Protein AF-A0A2V8P0B8-F1 (afdb_monomer_lite)

Secondary structure (DSSP, 8-state):
---TTHHHHHHHHHHHHHHHHHHHHHTS-GGGHHHHHHHHHHHHHHHHHHHHHHHHHHHHHHHHHHHHHHH--

Foldseek 3Di:
DDPPPPPVVCVVLQVVQQVQQQVQLVVDDPVCSVVSSVLSSVLSVQCVPPNDVRSVVSVVVVVVVVCCVVPVD

Sequence (73 aa):
MFPVFFPVSVLPKALSVVLSSLLFAMVHNIYSFTAAFFGGILLGFIYMKSGIESAIAAHFCANFLFYSASYLS

pLDDT: mean 90.34, std 13.69, range [43.53, 98.19]

Radius of gyration: 15.56 Å; chains: 1; bounding box: 31×31×52 Å

Structure (mmCIF, N/CA/C/O backbone):
data_AF-A0A2V8P0B8-F1
#
_entry.id   AF-A0A2V8P0B8-F1
#
loop_
_atom_site.group_PDB
_atom_site.id
_atom_site.type_symbol
_atom_site.label_atom_id
_atom_site.label_alt_id
_atom_site.label_comp_id
_atom_site.label_asym_id
_atom_site.label_entity_id
_atom_site.label_seq_id
_atom_site.pdbx_PDB_ins_code
_atom_site.Cartn_x
_atom_site.Cartn_y
_atom_site.Cartn_z
_atom_site.occupancy
_atom_site.B_iso_or_equiv
_atom_site.auth_seq_id
_atom_site.auth_comp_id
_atom_site.auth_asym_id
_atom_site.auth_atom_id
_atom_site.pdbx_PDB_model_num
ATOM 1 N N . MET A 1 1 ? -18.211 22.163 27.483 1.00 44.91 1 MET A N 1
ATOM 2 C CA . MET A 1 1 ? -17.287 21.010 27.447 1.00 44.91 1 MET A CA 1
ATOM 3 C C . MET A 1 1 ? -17.068 20.642 25.986 1.00 44.91 1 MET A C 1
ATOM 5 O O . MET A 1 1 ? -17.913 19.987 25.397 1.00 44.91 1 MET A O 1
ATOM 9 N N . PHE A 1 2 ? -16.024 21.195 25.362 1.00 43.53 2 PHE A N 1
ATOM 10 C CA . PHE A 1 2 ? -15.693 20.938 23.954 1.00 43.53 2 PHE A CA 1
ATOM 11 C C . PHE A 1 2 ? -14.990 19.574 23.830 1.00 43.53 2 PHE A C 1
ATOM 13 O O . PHE A 1 2 ? -14.166 19.255 24.691 1.00 43.53 2 PHE A O 1
ATOM 20 N N . PRO A 1 3 ? -15.281 18.747 22.811 1.00 53.22 3 PRO A N 1
ATOM 21 C CA . PRO A 1 3 ? -14.703 17.415 22.713 1.00 53.22 3 PRO A CA 1
ATOM 22 C C . PRO A 1 3 ? -13.281 17.501 22.143 1.00 53.22 3 PRO A C 1
ATOM 24 O O . PRO A 1 3 ? -13.073 17.493 20.935 1.00 53.22 3 PRO A O 1
ATOM 27 N N . VAL A 1 4 ? -12.281 17.547 23.022 1.00 54.88 4 VAL A N 1
ATOM 28 C CA . VAL A 1 4 ? -10.846 17.510 22.658 1.00 54.88 4 VAL A CA 1
ATOM 29 C C . VAL A 1 4 ? -10.399 16.101 22.194 1.00 54.88 4 VAL A C 1
ATOM 31 O O . VAL A 1 4 ? -9.278 15.902 21.742 1.00 54.88 4 VAL A O 1
ATOM 34 N N . PHE A 1 5 ? -11.284 15.100 22.238 1.00 56.66 5 PHE A N 1
ATOM 35 C CA . PHE A 1 5 ? -10.945 13.683 22.037 1.00 56.66 5 PHE A CA 1
ATOM 36 C C . PHE A 1 5 ? -10.890 13.197 20.575 1.00 56.66 5 PHE A C 1
ATOM 38 O O . PHE A 1 5 ? -10.364 12.113 20.315 1.00 56.66 5 PHE A O 1
ATOM 45 N N . PHE A 1 6 ? -11.399 13.962 19.604 1.00 53.88 6 PHE A N 1
ATOM 46 C CA . PHE A 1 6 ? -11.512 13.488 18.216 1.00 53.88 6 PHE A CA 1
ATOM 47 C C . PHE A 1 6 ? -10.169 13.202 17.506 1.00 53.88 6 PHE A C 1
ATOM 49 O O . PHE A 1 6 ? -10.038 12.104 16.964 1.00 53.88 6 PHE A O 1
ATOM 56 N N . PRO A 1 7 ? -9.141 14.078 17.526 1.00 61.34 7 PRO A N 1
ATOM 57 C CA . PRO A 1 7 ? -7.904 13.819 16.778 1.00 61.34 7 PRO A CA 1
ATOM 58 C C . PRO A 1 7 ? -7.031 12.718 17.403 1.00 61.34 7 PRO A C 1
ATOM 60 O O . PRO A 1 7 ? -6.403 11.943 16.683 1.00 61.34 7 PRO A O 1
ATOM 63 N N . VAL A 1 8 ? -7.028 12.593 18.735 1.00 73.88 8 VAL A N 1
ATOM 64 C CA . VAL A 1 8 ? -6.177 11.621 19.449 1.00 73.88 8 VAL A CA 1
ATOM 65 C C . VAL A 1 8 ? -6.609 10.182 19.164 1.00 73.88 8 VAL A C 1
ATOM 67 O O . VAL A 1 8 ? -5.766 9.302 19.034 1.00 73.88 8 VAL A O 1
ATOM 70 N N . SER A 1 9 ? -7.911 9.938 19.001 1.00 82.56 9 SER A N 1
ATOM 71 C CA . SER A 1 9 ? -8.433 8.5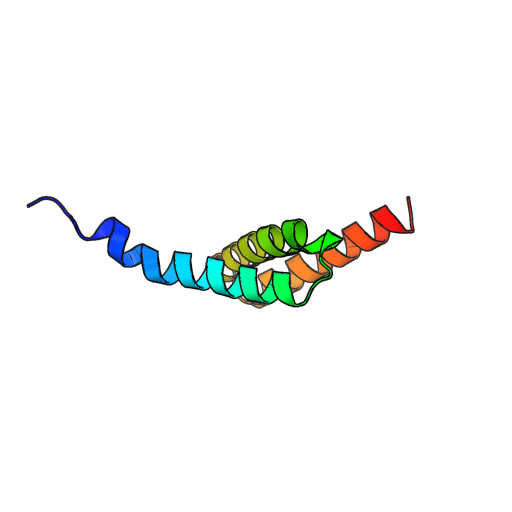92 18.722 1.00 82.56 9 SER A CA 1
ATOM 72 C C . SER A 1 9 ? -8.092 8.067 17.318 1.00 82.56 9 SER A C 1
ATOM 74 O O . SER A 1 9 ? -8.034 6.855 17.104 1.00 82.56 9 SER A O 1
ATOM 76 N N . VAL A 1 10 ? -7.844 8.965 16.358 1.00 87.00 10 VAL A N 1
ATOM 77 C CA . VAL A 1 10 ? -7.533 8.616 14.961 1.00 87.00 10 VAL A CA 1
ATOM 78 C C . VAL A 1 10 ? -6.029 8.435 14.753 1.00 87.00 10 VAL A C 1
ATOM 80 O O . VAL A 1 10 ? -5.623 7.632 13.911 1.00 87.00 10 VAL A O 1
ATOM 83 N N . LEU A 1 11 ? -5.206 9.124 15.550 1.00 89.44 11 LEU A N 1
ATOM 84 C CA . LEU A 1 11 ? -3.750 9.129 15.418 1.00 89.44 11 LEU A CA 1
ATOM 85 C C . LEU A 1 11 ? -3.123 7.717 15.374 1.00 89.44 11 LEU A C 1
ATOM 87 O O . LEU A 1 11 ? -2.333 7.481 14.461 1.00 89.44 11 LEU A O 1
ATOM 91 N N . PRO A 1 12 ? -3.488 6.743 16.239 1.00 93.31 12 PRO A N 1
ATOM 92 C CA . PRO A 1 12 ? -2.902 5.402 16.180 1.00 93.31 12 PRO A CA 1
ATOM 93 C C . PRO A 1 12 ? -3.213 4.661 14.876 1.00 93.31 12 PRO A C 1
ATOM 95 O O . PRO A 1 12 ? -2.353 3.963 14.345 1.00 93.31 12 PRO A O 1
ATOM 98 N N . LYS A 1 13 ? -4.429 4.834 14.338 1.00 92.38 13 LYS A N 1
ATOM 99 C CA . LYS A 1 13 ? -4.848 4.204 13.075 1.00 92.38 13 LYS A CA 1
ATOM 100 C C . LYS A 1 13 ? -4.163 4.849 11.876 1.00 92.38 13 LYS A C 1
ATOM 102 O O . LYS A 1 13 ? -3.715 4.153 10.976 1.00 92.38 13 LYS A O 1
ATOM 107 N N . ALA A 1 14 ? -4.063 6.177 11.865 1.00 93.50 14 ALA A N 1
ATOM 108 C CA . ALA A 1 14 ? -3.341 6.879 10.811 1.00 93.50 14 ALA A CA 1
ATOM 109 C C . ALA A 1 14 ? -1.857 6.482 10.811 1.00 93.50 14 ALA A C 1
ATOM 111 O O . ALA A 1 14 ? -1.299 6.163 9.763 1.00 93.50 14 ALA A O 1
ATOM 112 N N . LEU A 1 15 ? -1.233 6.428 11.992 1.00 96.00 15 LEU A N 1
ATOM 113 C CA . LEU A 1 15 ? 0.171 6.062 12.127 1.00 96.00 15 LEU A CA 1
ATOM 114 C C . LEU A 1 15 ? 0.431 4.603 11.731 1.00 96.00 15 LEU A C 1
ATOM 116 O O . LEU A 1 15 ? 1.429 4.337 11.068 1.00 96.00 15 LEU A O 1
ATOM 120 N N . SER A 1 16 ? -0.460 3.663 12.068 1.00 96.56 16 SER A N 1
ATOM 121 C CA . SER A 1 16 ? -0.299 2.265 11.646 1.00 96.56 16 SER A CA 1
ATOM 122 C C . SER A 1 16 ? -0.358 2.111 10.123 1.00 96.56 16 SER A C 1
ATOM 124 O O . SER A 1 16 ? 0.441 1.362 9.557 1.00 96.56 16 SER A O 1
ATOM 126 N N . VAL A 1 17 ? -1.232 2.861 9.442 1.00 97.56 17 VAL A N 1
ATOM 127 C CA . VAL A 1 17 ? -1.280 2.897 7.971 1.00 97.56 17 VAL A CA 1
ATOM 128 C C . VAL A 1 17 ? 0.000 3.503 7.403 1.00 97.56 17 VAL A C 1
ATOM 130 O O . VAL A 1 17 ? 0.606 2.912 6.514 1.00 97.56 17 VAL A O 1
ATOM 133 N N . VAL A 1 18 ? 0.468 4.634 7.934 1.00 98.00 18 VAL A N 1
ATOM 134 C CA . VAL A 1 18 ? 1.697 5.284 7.446 1.00 98.00 18 VAL A CA 1
ATOM 135 C C . VAL A 1 18 ? 2.921 4.383 7.634 1.00 98.00 18 VAL A C 1
ATOM 137 O O . VAL A 1 18 ? 3.693 4.205 6.694 1.00 98.00 18 VAL A O 1
ATOM 140 N N . LEU A 1 19 ? 3.089 3.774 8.810 1.00 98.19 19 LEU A N 1
ATOM 141 C CA . LEU A 1 19 ? 4.238 2.912 9.107 1.00 98.19 19 LEU A CA 1
ATOM 142 C C . LEU A 1 19 ? 4.219 1.613 8.292 1.00 98.19 19 LEU A C 1
ATOM 144 O O . LEU A 1 19 ? 5.259 1.203 7.781 1.00 98.19 19 LEU A O 1
ATOM 148 N N . SER A 1 20 ? 3.052 0.984 8.123 1.00 97.44 20 SER A N 1
ATOM 149 C CA . SER A 1 20 ? 2.931 -0.205 7.265 1.00 97.44 20 SER A CA 1
ATOM 150 C C . SER A 1 20 ? 3.184 0.123 5.791 1.00 97.44 20 SER A C 1
ATOM 152 O O . SER A 1 20 ? 3.865 -0.638 5.106 1.00 97.44 20 SER A O 1
ATOM 154 N N . SER A 1 21 ? 2.734 1.289 5.320 1.00 98.06 21 SER A N 1
ATOM 155 C CA . SER A 1 21 ? 3.004 1.772 3.959 1.00 98.06 21 SER A CA 1
ATOM 156 C C . SER A 1 21 ? 4.484 2.078 3.738 1.00 98.06 21 SER A C 1
ATOM 158 O O . SER A 1 21 ? 5.024 1.785 2.673 1.00 98.06 21 SER A O 1
ATOM 160 N N . LEU A 1 22 ? 5.161 2.624 4.754 1.00 98.00 22 LEU A N 1
ATOM 161 C CA . LEU A 1 22 ? 6.602 2.855 4.721 1.00 98.00 22 LEU A CA 1
ATOM 162 C C . LEU A 1 22 ? 7.370 1.531 4.642 1.00 98.00 22 LEU A C 1
ATOM 164 O O . LEU A 1 22 ? 8.267 1.398 3.813 1.00 98.00 22 LEU A O 1
ATOM 168 N N . LEU A 1 23 ? 6.987 0.537 5.451 1.00 97.56 23 LEU A N 1
ATOM 169 C CA . LEU A 1 23 ? 7.580 -0.801 5.398 1.00 97.56 23 LEU A CA 1
ATOM 170 C C . LEU A 1 23 ? 7.383 -1.448 4.023 1.00 97.56 23 LEU A C 1
ATOM 172 O O . LEU A 1 23 ? 8.333 -1.977 3.454 1.00 97.56 23 LEU A O 1
ATOM 176 N N . PHE A 1 24 ? 6.177 -1.350 3.466 1.00 96.62 24 PHE A N 1
ATOM 177 C CA . PHE A 1 24 ? 5.873 -1.857 2.131 1.00 96.62 24 PHE A CA 1
ATOM 178 C C . PHE A 1 24 ? 6.726 -1.175 1.048 1.00 96.62 24 PHE A C 1
ATOM 180 O O . PHE A 1 24 ? 7.283 -1.854 0.183 1.00 96.62 24 PHE A O 1
ATOM 187 N N . ALA A 1 25 ? 6.908 0.145 1.127 1.00 97.50 25 ALA A N 1
ATOM 188 C CA . ALA A 1 25 ? 7.745 0.897 0.194 1.00 97.50 25 ALA A CA 1
ATOM 189 C C . ALA A 1 25 ? 9.237 0.542 0.293 1.00 97.50 25 ALA A C 1
ATOM 191 O O . ALA A 1 25 ? 9.903 0.459 -0.735 1.00 97.50 25 ALA A O 1
ATOM 192 N N . MET A 1 26 ? 9.756 0.280 1.499 1.00 97.38 26 MET A N 1
ATOM 193 C CA . MET A 1 26 ? 11.162 -0.103 1.713 1.00 97.38 26 MET A CA 1
ATOM 194 C C . MET A 1 26 ? 11.535 -1.460 1.099 1.00 97.38 26 MET A C 1
ATOM 196 O O . MET A 1 26 ? 12.706 -1.695 0.820 1.00 97.38 26 MET A O 1
ATOM 200 N N . VAL A 1 27 ? 10.562 -2.351 0.886 1.00 96.38 27 VAL A N 1
ATOM 201 C CA . VAL A 1 27 ? 10.783 -3.649 0.218 1.00 96.38 27 VAL A CA 1
ATOM 202 C C . VAL A 1 27 ? 10.840 -3.502 -1.312 1.00 96.38 27 VAL A C 1
ATOM 204 O O . VAL A 1 27 ? 11.304 -4.403 -2.008 1.00 96.38 27 VAL A O 1
ATOM 207 N N . HIS A 1 28 ? 10.408 -2.360 -1.852 1.00 93.56 28 HIS A N 1
ATOM 208 C CA . HIS A 1 28 ? 10.476 -2.059 -3.280 1.00 93.56 28 HIS A CA 1
ATOM 209 C C . HIS A 1 28 ? 11.776 -1.328 -3.646 1.00 93.56 28 HIS A C 1
ATOM 211 O O . HIS A 1 28 ? 12.463 -0.756 -2.803 1.00 93.56 28 HIS A O 1
ATOM 217 N N . ASN A 1 29 ? 12.118 -1.326 -4.938 1.00 90.88 29 ASN A N 1
ATOM 218 C CA . ASN A 1 29 ? 13.260 -0.565 -5.445 1.00 90.88 29 ASN A CA 1
ATOM 219 C C . ASN A 1 29 ? 13.019 0.953 -5.286 1.00 90.88 29 ASN A C 1
ATOM 221 O O . ASN A 1 29 ? 11.875 1.409 -5.311 1.00 90.88 29 ASN A O 1
ATOM 225 N N . ILE A 1 30 ? 14.094 1.741 -5.194 1.00 90.94 30 ILE A N 1
ATOM 226 C CA . ILE A 1 30 ? 14.082 3.204 -5.016 1.00 90.94 30 ILE A CA 1
ATOM 227 C C . ILE A 1 30 ? 13.186 3.887 -6.057 1.00 90.94 30 ILE A C 1
ATOM 229 O O . ILE A 1 30 ? 12.401 4.767 -5.713 1.00 90.94 30 ILE A O 1
ATOM 233 N N . TYR A 1 31 ? 13.240 3.439 -7.314 1.00 89.94 31 TYR A N 1
ATOM 234 C CA . TYR A 1 31 ? 12.418 3.992 -8.398 1.00 89.94 31 TYR A CA 1
ATOM 235 C C . TYR A 1 31 ? 10.909 3.782 -8.197 1.00 89.94 31 TYR A C 1
ATOM 237 O O . TYR A 1 31 ? 10.107 4.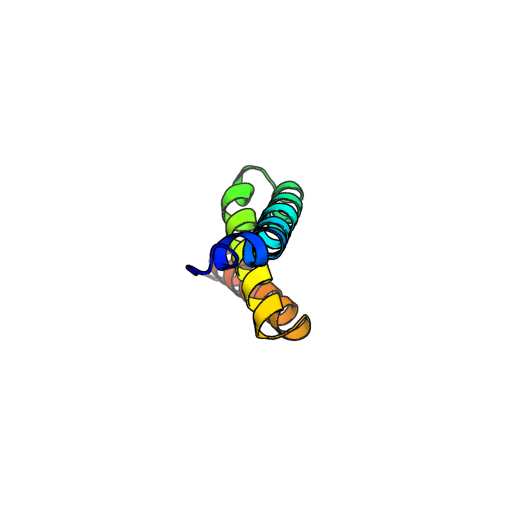579 -8.677 1.00 89.94 31 TYR A O 1
ATOM 245 N N . SER A 1 32 ? 10.520 2.742 -7.459 1.00 90.38 32 SER A N 1
ATOM 246 C CA . SER A 1 32 ? 9.124 2.394 -7.183 1.00 90.38 32 SER A CA 1
ATOM 247 C C . SER A 1 32 ? 8.674 2.823 -5.786 1.00 90.38 32 SER A C 1
ATOM 249 O O . SER A 1 32 ? 7.508 2.631 -5.452 1.00 90.38 32 SER A O 1
ATOM 251 N N . PHE A 1 33 ? 9.560 3.413 -4.974 1.00 95.06 33 PHE A N 1
ATOM 252 C CA . PHE A 1 33 ? 9.295 3.740 -3.572 1.00 95.06 33 PHE A CA 1
ATOM 253 C C . PHE A 1 33 ? 8.045 4.606 -3.406 1.00 95.06 33 PHE A C 1
ATOM 255 O O . PHE A 1 33 ? 7.150 4.265 -2.638 1.00 95.06 33 PHE A O 1
ATOM 262 N N . THR A 1 34 ? 7.947 5.703 -4.162 1.00 95.38 34 THR A N 1
ATOM 263 C CA . THR A 1 34 ? 6.813 6.633 -4.079 1.00 95.38 34 THR A CA 1
ATOM 264 C C . THR A 1 34 ? 5.499 5.941 -4.440 1.00 95.38 34 THR A C 1
ATOM 266 O O . THR A 1 34 ? 4.518 6.056 -3.707 1.00 95.38 34 THR A O 1
ATOM 269 N N . ALA A 1 35 ? 5.484 5.176 -5.535 1.00 94.12 35 ALA A N 1
ATOM 270 C CA . ALA A 1 35 ? 4.302 4.434 -5.964 1.00 9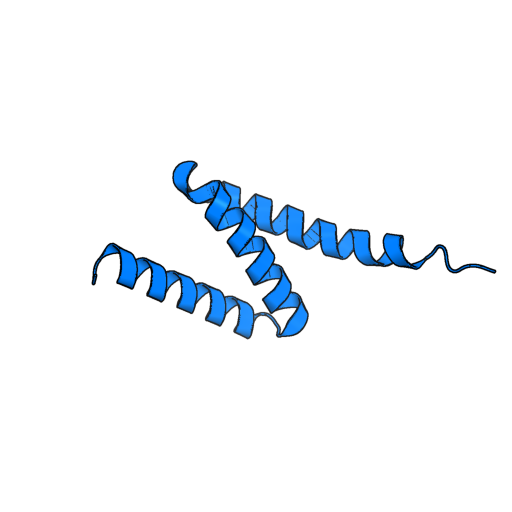4.12 35 ALA A CA 1
ATOM 271 C C . ALA A 1 35 ? 3.905 3.359 -4.939 1.00 94.12 35 ALA A C 1
ATOM 273 O O . ALA A 1 35 ? 2.728 3.231 -4.611 1.00 94.12 35 ALA A O 1
ATOM 274 N N . ALA A 1 36 ? 4.881 2.640 -4.380 1.00 96.38 36 ALA A N 1
ATOM 275 C CA . ALA A 1 36 ? 4.655 1.641 -3.345 1.00 96.38 36 ALA A CA 1
ATOM 276 C C . ALA A 1 36 ? 4.141 2.276 -2.045 1.00 96.38 36 ALA A C 1
ATOM 278 O O . ALA A 1 36 ? 3.202 1.755 -1.456 1.00 96.38 36 ALA A O 1
ATOM 279 N N . PHE A 1 37 ? 4.666 3.429 -1.624 1.00 97.88 37 PHE A N 1
ATOM 280 C CA . PHE A 1 37 ? 4.206 4.124 -0.420 1.00 97.88 37 PHE A CA 1
ATOM 281 C C . PHE A 1 37 ? 2.738 4.550 -0.533 1.00 97.88 37 PHE A C 1
ATOM 283 O O . PHE A 1 37 ? 1.923 4.207 0.324 1.00 97.88 37 PHE A O 1
ATOM 290 N N . PHE A 1 38 ? 2.368 5.241 -1.614 1.00 97.38 38 PHE A N 1
ATOM 291 C CA . PHE A 1 38 ? 0.978 5.656 -1.822 1.00 97.38 38 PHE A CA 1
ATOM 292 C C . PHE A 1 38 ? 0.050 4.469 -2.105 1.00 97.38 38 PHE A C 1
ATOM 294 O O . PHE A 1 38 ? -1.085 4.454 -1.623 1.00 97.38 38 PHE A O 1
ATOM 301 N N . GLY A 1 39 ? 0.537 3.447 -2.813 1.00 96.94 39 GLY A N 1
ATOM 302 C CA . GLY A 1 39 ? -0.168 2.178 -2.980 1.00 96.94 39 GLY A CA 1
ATOM 303 C C . GLY A 1 39 ? -0.445 1.502 -1.636 1.00 96.94 39 GLY A C 1
ATOM 304 O O . GLY A 1 39 ? -1.574 1.097 -1.380 1.00 96.94 39 GLY A O 1
ATOM 305 N N . GLY A 1 40 ? 0.541 1.467 -0.738 1.00 97.56 40 GLY A N 1
ATOM 306 C CA . GLY A 1 40 ? 0.410 0.958 0.626 1.00 97.56 40 GLY A CA 1
ATOM 307 C C . GLY A 1 40 ? -0.646 1.707 1.441 1.00 97.56 40 GLY A C 1
ATOM 308 O O . GLY A 1 40 ? -1.468 1.067 2.096 1.00 97.56 40 GLY A O 1
ATOM 309 N N . ILE A 1 41 ? -0.703 3.042 1.332 1.00 98.12 41 ILE A N 1
ATOM 310 C CA . ILE A 1 41 ? -1.733 3.854 2.007 1.00 98.12 41 ILE A CA 1
ATOM 311 C C . ILE A 1 41 ? -3.124 3.474 1.493 1.00 98.12 41 ILE A C 1
ATOM 313 O O . ILE A 1 41 ? -4.046 3.270 2.288 1.00 98.12 41 ILE A O 1
ATOM 317 N N . LEU A 1 42 ? -3.279 3.351 0.171 1.00 97.69 42 LEU A N 1
ATOM 318 C CA . LEU A 1 42 ? -4.544 2.962 -0.449 1.00 97.69 42 LEU A CA 1
ATOM 319 C C . LEU A 1 42 ? -4.966 1.546 -0.029 1.00 97.69 42 LEU A C 1
ATOM 321 O O . LEU A 1 42 ? -6.117 1.351 0.363 1.00 97.69 42 LEU A O 1
ATOM 325 N N . LEU A 1 43 ? -4.044 0.577 -0.040 1.00 97.44 43 LEU A N 1
ATOM 326 C CA . LEU A 1 43 ? -4.294 -0.779 0.458 1.00 97.44 43 LEU A CA 1
ATOM 327 C C . LEU A 1 43 ? -4.697 -0.773 1.936 1.00 97.44 43 LEU A C 1
ATOM 329 O O . LEU A 1 43 ? -5.642 -1.465 2.308 1.00 97.44 43 LEU A O 1
ATOM 333 N N . GLY A 1 44 ? -4.021 0.022 2.769 1.00 97.00 44 GLY A N 1
ATOM 334 C CA . GLY A 1 44 ? -4.356 0.182 4.182 1.00 97.00 44 GLY A CA 1
ATOM 335 C C . GLY A 1 44 ? -5.777 0.711 4.376 1.00 97.00 44 GLY A C 1
ATOM 336 O O . GLY A 1 44 ? -6.519 0.207 5.220 1.00 97.00 44 GLY A O 1
ATOM 337 N N . PHE A 1 45 ? -6.204 1.666 3.546 1.00 96.94 45 PHE A N 1
ATOM 338 C CA . PHE A 1 45 ? -7.575 2.172 3.570 1.00 96.94 45 PHE A CA 1
ATOM 339 C C . PHE A 1 45 ? -8.602 1.120 3.127 1.00 96.94 45 PHE A C 1
ATOM 341 O O . PHE A 1 45 ? -9.637 0.966 3.778 1.00 96.94 45 PHE A O 1
ATOM 348 N N . ILE A 1 46 ? -8.311 0.370 2.059 1.00 97.94 46 ILE A N 1
ATOM 349 C CA . ILE A 1 46 ? -9.163 -0.729 1.578 1.00 97.94 46 ILE A CA 1
ATOM 350 C C . ILE A 1 46 ? -9.301 -1.803 2.662 1.00 97.94 46 ILE A C 1
ATOM 352 O O . ILE A 1 46 ? -10.420 -2.183 2.999 1.00 97.94 46 ILE A O 1
ATOM 356 N N . TYR A 1 47 ? -8.193 -2.208 3.287 1.00 97.62 47 TYR A N 1
ATOM 357 C CA . TYR A 1 47 ? -8.183 -3.144 4.411 1.00 97.62 47 TYR A CA 1
ATOM 358 C C . TYR A 1 47 ? -9.079 -2.669 5.561 1.00 97.62 47 TYR A C 1
ATOM 360 O O . TYR A 1 47 ? -9.928 -3.418 6.045 1.00 97.62 47 TYR A O 1
ATOM 368 N N . MET A 1 48 ? -8.942 -1.404 5.970 1.00 96.06 48 MET A N 1
ATOM 369 C CA . MET A 1 48 ? -9.737 -0.836 7.063 1.00 96.06 48 MET A CA 1
ATOM 370 C C . MET A 1 48 ? -11.236 -0.743 6.750 1.00 96.06 48 MET A C 1
ATOM 372 O O . MET A 1 48 ? -12.047 -0.732 7.676 1.00 96.06 48 MET A O 1
ATOM 376 N N . LYS A 1 49 ? -11.607 -0.622 5.473 1.00 96.69 49 LYS A N 1
ATOM 377 C CA . LYS A 1 49 ? -13.000 -0.496 5.024 1.00 96.69 49 LYS A CA 1
ATOM 378 C C . LYS A 1 49 ? -13.666 -1.843 4.756 1.00 96.69 49 LYS A C 1
ATOM 380 O O . LYS A 1 49 ? -14.851 -1.980 5.046 1.00 96.69 49 LYS A O 1
ATOM 385 N N . SER A 1 50 ? -12.919 -2.789 4.198 1.00 97.19 50 SER A N 1
ATOM 386 C CA . SER A 1 50 ? -13.482 -3.944 3.493 1.00 97.19 50 SER A CA 1
ATOM 387 C C . SER A 1 50 ? -12.780 -5.272 3.812 1.00 97.19 50 SER A C 1
ATOM 389 O O . SER A 1 50 ? -13.128 -6.292 3.222 1.00 97.19 50 SER A O 1
ATOM 391 N N . GLY A 1 51 ? -11.819 -5.294 4.741 1.00 96.81 51 GLY A N 1
ATOM 392 C CA . GLY A 1 51 ? -11.149 -6.520 5.185 1.00 96.81 51 GLY A CA 1
ATOM 393 C C . GLY A 1 51 ? -9.969 -6.948 4.309 1.00 96.81 51 GLY A C 1
ATOM 394 O O . GLY A 1 51 ? -9.635 -6.314 3.303 1.00 96.81 51 GLY A O 1
ATOM 395 N N . ILE A 1 52 ? -9.298 -8.026 4.713 1.00 96.62 52 ILE A N 1
ATOM 396 C CA . ILE A 1 52 ? -8.034 -8.472 4.109 1.00 96.62 52 ILE A CA 1
ATOM 397 C C . ILE A 1 52 ? -8.212 -9.005 2.686 1.00 96.62 52 ILE A C 1
ATOM 399 O O . ILE A 1 52 ? -7.383 -8.733 1.820 1.00 96.62 52 ILE A O 1
ATOM 403 N N . GLU A 1 53 ? -9.323 -9.681 2.412 1.00 97.94 53 GLU A N 1
ATOM 404 C CA . GLU A 1 53 ? -9.653 -10.264 1.113 1.00 97.94 53 GLU A CA 1
ATOM 405 C C . GLU A 1 53 ? -9.734 -9.178 0.036 1.00 97.94 53 GLU A C 1
ATOM 407 O O . GLU A 1 53 ? -9.194 -9.327 -1.060 1.00 97.94 53 GLU A O 1
ATOM 412 N N . SER A 1 54 ? -10.343 -8.039 0.379 1.00 97.50 54 SER A N 1
ATOM 413 C CA . SER A 1 54 ? -10.457 -6.889 -0.519 1.00 97.50 54 SER A CA 1
ATOM 414 C C . SER A 1 54 ? -9.108 -6.220 -0.801 1.00 97.50 54 SER A C 1
ATOM 416 O O . SER A 1 54 ? -8.843 -5.830 -1.937 1.00 97.50 54 SER A O 1
ATOM 418 N N . ALA A 1 55 ? -8.224 -6.134 0.200 1.00 97.38 55 ALA A N 1
ATOM 419 C CA . ALA A 1 55 ? -6.884 -5.580 0.034 1.00 97.38 55 ALA A CA 1
ATOM 420 C C . ALA A 1 55 ? -6.007 -6.488 -0.843 1.00 97.38 55 A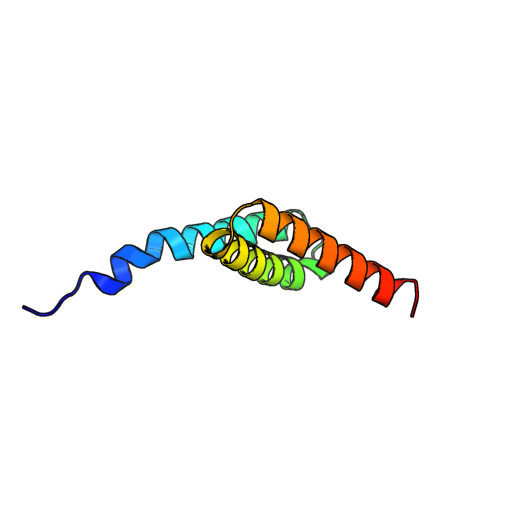LA A C 1
ATOM 422 O O . ALA A 1 55 ? -5.288 -5.990 -1.709 1.00 97.38 55 ALA A O 1
ATOM 423 N N . ILE A 1 56 ? -6.122 -7.812 -0.680 1.00 97.69 56 ILE A N 1
ATOM 424 C CA . ILE A 1 56 ? -5.450 -8.800 -1.538 1.00 97.69 56 ILE A CA 1
ATOM 425 C C . ILE A 1 56 ? -5.948 -8.676 -2.982 1.00 97.69 56 ILE A C 1
ATOM 427 O O . ILE A 1 56 ? -5.135 -8.588 -3.904 1.00 97.69 56 ILE A O 1
ATOM 431 N N . ALA A 1 57 ? -7.267 -8.615 -3.190 1.00 98.12 57 ALA A N 1
ATOM 432 C CA . ALA A 1 57 ? -7.850 -8.463 -4.522 1.00 98.12 57 ALA A CA 1
ATOM 433 C C . ALA A 1 57 ? -7.416 -7.149 -5.197 1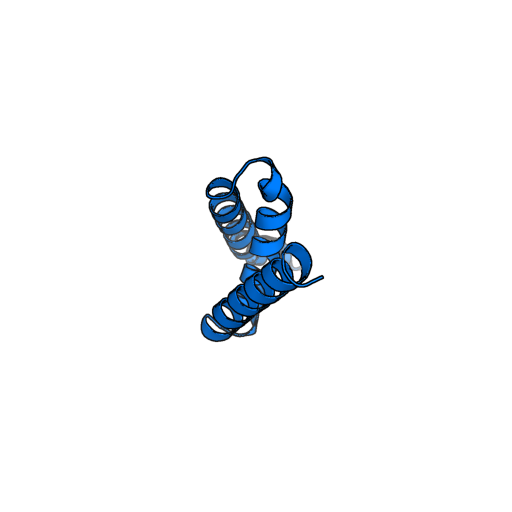.00 98.12 57 ALA A C 1
ATOM 435 O O . ALA A 1 57 ? -7.053 -7.146 -6.374 1.00 98.12 57 ALA A O 1
ATOM 436 N N . ALA A 1 58 ? -7.392 -6.041 -4.451 1.00 97.56 58 ALA A N 1
ATOM 437 C CA . ALA A 1 58 ? -6.921 -4.752 -4.951 1.00 97.56 58 ALA A CA 1
ATOM 438 C C . ALA A 1 58 ? -5.432 -4.786 -5.324 1.00 97.56 58 ALA A C 1
ATOM 440 O O . ALA A 1 58 ? -5.054 -4.275 -6.379 1.00 97.56 58 ALA A O 1
ATOM 441 N N . HIS A 1 59 ? -4.594 -5.426 -4.503 1.00 97.12 59 HIS A N 1
ATOM 442 C CA . HIS A 1 59 ? -3.172 -5.595 -4.796 1.00 97.12 59 HIS A CA 1
ATOM 443 C C . HIS A 1 59 ? -2.942 -6.428 -6.062 1.00 97.12 59 HIS A C 1
ATOM 445 O O . HIS A 1 59 ? -2.161 -6.042 -6.931 1.00 97.12 59 HIS A O 1
ATOM 451 N N . PHE A 1 60 ? -3.667 -7.541 -6.199 1.00 97.75 60 PHE A N 1
ATOM 452 C CA . PHE A 1 60 ? -3.614 -8.381 -7.392 1.00 97.75 60 PHE A CA 1
ATOM 453 C C . PHE A 1 60 ? -4.042 -7.608 -8.646 1.00 97.75 60 PHE A C 1
ATOM 455 O O . PHE A 1 60 ? -3.352 -7.655 -9.662 1.00 97.75 60 PHE A O 1
ATOM 462 N N . CYS A 1 61 ? -5.140 -6.851 -8.564 1.00 97.25 61 CYS A N 1
ATOM 463 C CA . CYS A 1 61 ? -5.624 -6.019 -9.663 1.00 97.25 61 CYS A CA 1
ATOM 464 C C . CYS A 1 61 ? -4.588 -4.961 -10.073 1.00 97.25 61 CYS A C 1
ATOM 466 O O . CYS A 1 61 ? -4.303 -4.807 -11.259 1.00 97.25 61 CYS A O 1
ATOM 468 N N . ALA A 1 62 ? -3.961 -4.289 -9.104 1.00 95.31 62 ALA A N 1
ATOM 469 C CA . ALA A 1 62 ? -2.895 -3.330 -9.377 1.00 95.31 62 ALA A CA 1
ATOM 470 C C . ALA A 1 62 ? -1.714 -3.988 -10.110 1.00 95.31 62 ALA A C 1
ATOM 472 O O . ALA A 1 62 ? -1.267 -3.470 -11.130 1.00 95.31 62 ALA A O 1
ATOM 473 N N . ASN A 1 63 ? -1.263 -5.163 -9.656 1.00 94.12 63 ASN A N 1
ATOM 474 C CA . ASN A 1 63 ? -0.188 -5.906 -10.319 1.00 94.12 63 ASN A CA 1
ATOM 475 C C . ASN A 1 63 ? -0.570 -6.307 -11.750 1.00 94.12 63 ASN A C 1
ATOM 477 O O . ASN A 1 63 ? 0.236 -6.147 -12.666 1.00 94.12 63 ASN A O 1
ATOM 481 N N . PHE A 1 64 ? -1.801 -6.777 -11.960 1.00 96.12 64 PHE A N 1
ATOM 482 C CA . PHE A 1 64 ? -2.306 -7.127 -13.287 1.00 96.12 64 PHE A CA 1
ATOM 483 C C . PHE A 1 64 ? -2.337 -5.916 -14.231 1.00 96.12 64 PHE A C 1
ATOM 485 O O . PHE A 1 64 ? -1.900 -6.016 -15.379 1.00 96.12 64 PHE A O 1
ATOM 492 N N . LEU A 1 65 ? -2.800 -4.760 -13.749 1.00 95.12 65 LEU A N 1
ATOM 493 C CA . LEU A 1 65 ? -2.840 -3.523 -14.530 1.00 95.12 65 LEU A CA 1
ATOM 494 C C . LEU A 1 65 ? -1.437 -3.007 -14.855 1.00 95.12 65 LEU A C 1
ATOM 496 O O . LEU A 1 65 ? -1.180 -2.661 -16.005 1.00 95.12 65 LEU A O 1
ATOM 500 N N . PHE A 1 66 ? -0.516 -2.997 -13.888 1.00 91.69 66 PHE A N 1
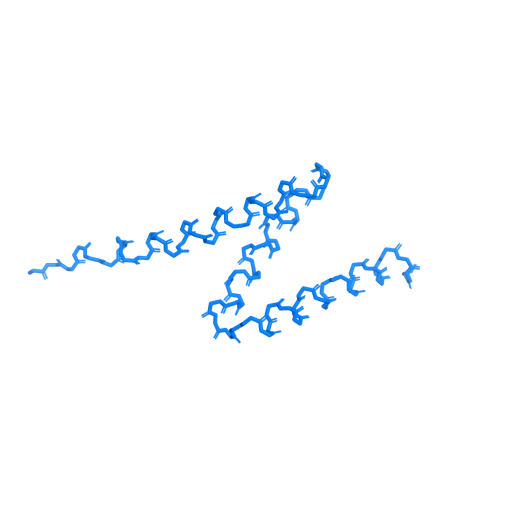ATOM 501 C CA . PHE A 1 66 ? 0.865 -2.573 -14.131 1.00 91.69 66 PHE A CA 1
ATOM 502 C C . PHE A 1 66 ? 1.591 -3.504 -15.094 1.00 91.69 66 PHE A C 1
ATOM 504 O O . PHE A 1 66 ? 2.296 -3.025 -15.979 1.00 91.69 66 PHE A O 1
ATOM 511 N N . TYR A 1 67 ? 1.388 -4.817 -14.967 1.00 93.38 67 TYR A N 1
ATOM 512 C CA . TYR A 1 67 ? 1.921 -5.782 -15.920 1.00 93.38 67 TYR A CA 1
ATOM 513 C C . TYR A 1 67 ? 1.369 -5.520 -17.325 1.00 93.38 67 TYR A C 1
ATOM 515 O O . TYR A 1 67 ? 2.135 -5.384 -18.276 1.00 93.38 67 TYR A O 1
ATOM 523 N N . SER A 1 68 ? 0.050 -5.367 -17.448 1.00 94.50 68 SER A N 1
ATOM 524 C CA . SER A 1 68 ? -0.599 -5.105 -18.736 1.00 94.50 68 SER A CA 1
ATOM 525 C C . SER A 1 68 ? -0.097 -3.806 -19.372 1.00 94.50 68 SER A C 1
ATOM 527 O O . SER A 1 68 ? 0.253 -3.797 -20.545 1.00 94.50 68 SER A O 1
ATOM 529 N N . ALA A 1 69 ? 0.024 -2.732 -18.592 1.00 92.12 69 ALA A N 1
ATOM 530 C CA . ALA A 1 69 ? 0.520 -1.443 -19.069 1.00 92.12 69 ALA A CA 1
ATOM 531 C C . ALA A 1 69 ? 2.019 -1.441 -19.413 1.00 92.12 69 ALA A C 1
ATOM 533 O O . ALA A 1 69 ? 2.458 -0.581 -20.165 1.00 92.12 69 ALA A O 1
ATOM 534 N N . SER A 1 70 ? 2.806 -2.357 -18.842 1.00 90.88 70 SER A N 1
ATOM 535 C CA . SER A 1 70 ? 4.260 -2.408 -19.059 1.00 90.88 70 SER A CA 1
ATOM 536 C C . SER A 1 70 ? 4.667 -3.372 -20.173 1.00 90.88 70 SER A C 1
ATOM 538 O O . SER A 1 70 ? 5.741 -3.208 -20.747 1.00 90.88 70 SER A O 1
ATOM 540 N N . TYR A 1 71 ? 3.850 -4.395 -20.449 1.00 91.44 71 TYR A N 1
ATOM 541 C CA . TYR A 1 71 ? 4.228 -5.512 -21.325 1.00 91.44 71 TYR A CA 1
ATOM 542 C C . TYR A 1 71 ? 3.200 -5.865 -22.407 1.00 91.44 71 TYR A C 1
ATOM 544 O O . TYR A 1 71 ? 3.546 -6.603 -23.326 1.00 91.44 71 TYR A O 1
ATOM 552 N N . LEU A 1 72 ? 1.952 -5.392 -22.307 1.00 84.75 72 LEU A N 1
ATOM 553 C CA . LEU A 1 72 ? 0.867 -5.709 -23.252 1.00 84.75 72 LEU A CA 1
ATOM 554 C C . LEU A 1 72 ? 0.297 -4.464 -23.960 1.00 84.75 72 LEU A C 1
ATOM 556 O O . LEU A 1 72 ? -0.702 -4.583 -24.668 1.00 84.75 72 LEU A O 1
ATOM 560 N N . SER A 1 73 ? 0.903 -3.292 -23.747 1.00 59.12 73 SER A N 1
ATOM 561 C CA . SER A 1 73 ? 0.538 -2.011 -24.369 1.00 59.12 73 SER A CA 1
ATOM 562 C C . SER A 1 73 ? 1.166 -1.819 -25.742 1.00 59.12 73 SER A C 1
ATOM 564 O O . SER A 1 73 ? 2.397 -2.039 -25.828 1.00 59.12 73 SER A O 1
#